Protein AF-A0A4S8KSQ9-F1 (afdb_monomer)

Foldseek 3Di:
DDDDFQQCPDDVVNVCQQQVDDVPADHPCCVVDPDDGDGPDPVPDHDTPPVVPPDPPDDDPPPDPPPCPDDDDD

Secondary structure (DSSP, 8-state):
-----TT---HHHHHHHHTTBSTTSB-GGGGGTT--PPPSS-SS-----TT-SSBTTB-TT---------S---

Sequence (74 aa):
KVFINSYDLEKMQNLKLFFNIGEGGYFIYTLFIPFRILPYTDGRSWVRREGFEGHRGVRRGEELTDDEIDKNDL

Mean predicted aligned error: 11.85 Å

pLDDT: mean 75.76, std 17.64, range [43.34, 93.75]

Organism: Dendrothele bispora (strain CBS 962.96) (NCBI:txid1314807)

Structure (mmCIF, N/CA/C/O backbone):
data_AF-A0A4S8KSQ9-F1
#
_entry.id   AF-A0A4S8KSQ9-F1
#
loop_
_atom_site.group_PDB
_atom_site.id
_atom_site.type_symbol
_atom_site.label_atom_id
_atom_site.label_alt_id
_atom_site.label_comp_id
_atom_site.label_asym_id
_atom_site.label_entity_id
_atom_site.label_seq_id
_atom_site.pdbx_PDB_ins_code
_atom_site.Cartn_x
_atom_site.Cartn_y
_atom_site.Cartn_z
_atom_site.occupancy
_atom_site.B_iso_or_equiv
_atom_site.auth_seq_id
_atom_site.auth_comp_id
_atom_site.auth_asym_id
_atom_site.auth_atom_id
_atom_site.pdbx_PDB_model_num
ATOM 1 N N . LYS A 1 1 ? 8.726 -18.576 -24.547 1.00 55.94 1 LYS A N 1
ATOM 2 C CA . LYS A 1 1 ? 8.948 -17.327 -23.771 1.00 55.94 1 LYS A CA 1
ATOM 3 C C . LYS A 1 1 ? 7.992 -17.378 -22.583 1.00 55.94 1 LYS A C 1
ATOM 5 O O . LYS A 1 1 ? 6.828 -17.664 -22.822 1.00 55.94 1 LYS A O 1
ATOM 10 N N . VAL A 1 2 ? 8.464 -17.230 -21.343 1.00 79.44 2 VAL A N 1
ATOM 11 C CA . VAL A 1 2 ? 7.602 -17.302 -20.145 1.00 79.44 2 VAL A CA 1
ATOM 12 C C . VAL A 1 2 ? 7.087 -15.898 -19.837 1.00 79.44 2 VAL A C 1
ATOM 14 O O . VAL A 1 2 ? 7.862 -14.943 -19.886 1.00 79.44 2 VAL A O 1
ATOM 17 N N . PHE A 1 3 ? 5.787 -15.765 -19.586 1.00 79.56 3 PHE A N 1
ATOM 18 C CA . PHE A 1 3 ? 5.193 -14.507 -19.143 1.00 79.56 3 PHE A CA 1
ATOM 19 C C . PHE A 1 3 ? 5.648 -14.195 -17.713 1.00 79.56 3 PHE A C 1
ATOM 21 O O . PHE A 1 3 ? 5.621 -15.071 -16.850 1.00 79.56 3 PHE A O 1
ATOM 28 N N . ILE A 1 4 ? 6.066 -12.954 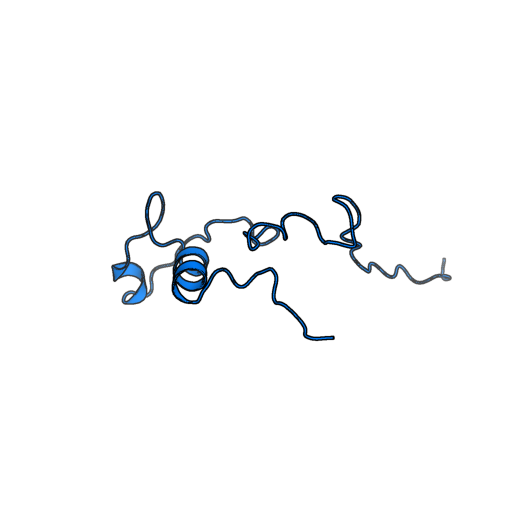-17.467 1.00 81.12 4 ILE A N 1
ATOM 29 C CA . ILE A 1 4 ? 6.439 -12.463 -16.138 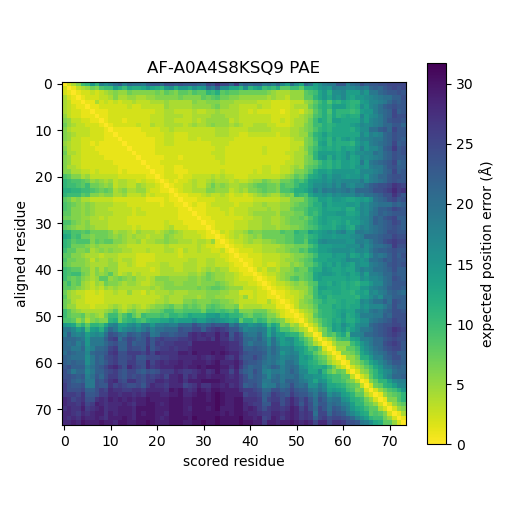1.00 81.12 4 ILE A CA 1
ATOM 30 C C . ILE A 1 4 ? 5.453 -11.357 -15.780 1.00 81.12 4 ILE A C 1
ATOM 32 O O . ILE A 1 4 ? 5.308 -10.397 -16.533 1.00 81.12 4 ILE A O 1
ATOM 36 N N . ASN A 1 5 ? 4.781 -11.497 -14.638 1.00 84.56 5 ASN A N 1
ATOM 37 C CA . ASN A 1 5 ? 3.839 -10.499 -14.153 1.00 84.56 5 ASN A CA 1
ATOM 38 C C . ASN A 1 5 ? 4.588 -9.314 -13.520 1.00 84.56 5 ASN A C 1
ATOM 40 O O . ASN A 1 5 ? 5.105 -9.427 -12.409 1.00 84.56 5 ASN A O 1
ATOM 44 N N . SER A 1 6 ? 4.606 -8.172 -14.208 1.00 84.00 6 SER A N 1
ATOM 45 C CA . SER A 1 6 ? 5.231 -6.928 -13.734 1.00 84.00 6 SER A CA 1
ATOM 46 C C . SER A 1 6 ? 4.589 -6.353 -12.463 1.00 84.00 6 SER A C 1
ATOM 48 O O . SER A 1 6 ? 5.224 -5.561 -11.773 1.00 84.00 6 SER A O 1
ATOM 50 N N . TYR A 1 7 ? 3.351 -6.738 -12.145 1.00 87.06 7 TYR A N 1
ATOM 51 C CA . TYR A 1 7 ? 2.610 -6.274 -10.968 1.00 87.06 7 TYR A CA 1
ATOM 52 C C . TYR A 1 7 ? 2.714 -7.228 -9.774 1.00 87.06 7 TYR A C 1
ATOM 54 O O . TYR A 1 7 ? 2.148 -6.953 -8.721 1.00 87.06 7 TYR A O 1
ATOM 62 N N . ASP A 1 8 ? 3.416 -8.357 -9.915 1.00 89.88 8 ASP A N 1
ATOM 63 C CA . ASP A 1 8 ? 3.618 -9.277 -8.801 1.00 89.88 8 ASP A CA 1
ATOM 64 C C . ASP A 1 8 ? 4.820 -8.854 -7.943 1.00 89.88 8 ASP A C 1
ATOM 66 O O . ASP A 1 8 ? 5.980 -9.162 -8.250 1.00 89.88 8 ASP A O 1
ATOM 70 N N . LEU A 1 9 ? 4.526 -8.160 -6.842 1.00 88.25 9 LEU A N 1
ATOM 71 C CA . LEU A 1 9 ? 5.495 -7.706 -5.840 1.00 88.25 9 LEU A CA 1
ATOM 72 C C . LEU A 1 9 ? 5.717 -8.712 -4.707 1.00 88.25 9 LEU A C 1
ATOM 74 O O . LEU A 1 9 ? 6.339 -8.349 -3.715 1.00 88.25 9 LEU A O 1
ATOM 78 N N . GLU A 1 10 ? 5.235 -9.951 -4.873 1.00 90.06 10 GLU A N 1
ATOM 79 C CA . GLU A 1 10 ? 5.050 -10.990 -3.852 1.00 90.06 10 GLU A CA 1
ATOM 80 C C . GLU A 1 10 ? 3.700 -10.898 -3.122 1.00 90.06 10 GLU A C 1
ATOM 82 O O . GLU A 1 10 ? 3.078 -9.843 -2.977 1.00 90.06 10 GLU A O 1
ATOM 87 N N . LYS A 1 11 ? 3.226 -12.056 -2.640 1.00 91.12 11 LYS A N 1
ATOM 88 C CA . LYS A 1 11 ? 1.872 -12.223 -2.086 1.00 91.12 11 LYS A CA 1
ATOM 89 C C . LYS A 1 11 ? 1.552 -11.233 -0.963 1.00 91.12 11 LYS A C 1
ATOM 91 O O . LYS A 1 11 ? 0.446 -10.700 -0.924 1.00 91.12 11 LYS A O 1
ATOM 96 N N . MET A 1 12 ? 2.497 -10.999 -0.051 1.00 91.38 12 MET A N 1
ATOM 97 C CA . MET A 1 12 ? 2.269 -10.145 1.119 1.00 91.38 12 MET A CA 1
ATOM 98 C C . MET A 1 12 ? 2.261 -8.659 0.761 1.00 91.38 12 MET A C 1
ATOM 100 O O . MET A 1 12 ? 1.453 -7.907 1.296 1.00 91.38 12 MET A O 1
ATOM 104 N N . GLN A 1 13 ? 3.119 -8.237 -0.160 1.00 90.88 13 GLN A N 1
ATOM 105 C CA . GLN A 1 13 ? 3.219 -6.864 -0.637 1.00 90.88 13 GLN A CA 1
ATOM 106 C C . GLN A 1 13 ? 1.978 -6.504 -1.451 1.00 90.88 13 GLN A C 1
ATOM 108 O O . GLN A 1 13 ? 1.377 -5.462 -1.203 1.00 90.88 13 GLN A O 1
ATOM 113 N N . ASN A 1 14 ? 1.528 -7.400 -2.335 1.00 92.25 14 ASN A N 1
ATOM 114 C CA . ASN A 1 14 ? 0.288 -7.208 -3.086 1.00 92.25 14 ASN A CA 1
ATOM 115 C C . ASN A 1 14 ? -0.915 -7.061 -2.142 1.00 92.25 14 ASN A C 1
ATOM 117 O O . ASN A 1 14 ? -1.739 -6.172 -2.337 1.00 92.25 14 ASN A O 1
ATOM 121 N N . LEU A 1 15 ? -0.995 -7.884 -1.087 1.00 92.38 15 LEU A N 1
ATOM 122 C CA . LEU A 1 15 ? -2.068 -7.800 -0.092 1.00 92.38 15 LEU A CA 1
ATOM 123 C C . LEU A 1 15 ? -2.028 -6.474 0.678 1.00 92.38 15 LEU A C 1
ATOM 125 O O . LEU A 1 15 ? -3.057 -5.818 0.838 1.00 92.38 15 LEU A O 1
ATOM 129 N N . LYS A 1 16 ? -0.835 -6.070 1.129 1.00 92.12 16 LYS A N 1
ATOM 130 C CA . LYS A 1 16 ? -0.631 -4.794 1.821 1.00 92.12 16 LYS A CA 1
ATOM 131 C C . LYS A 1 16 ? -1.030 -3.616 0.944 1.00 92.12 16 LYS A C 1
ATOM 133 O O . LYS A 1 16 ? -1.763 -2.761 1.412 1.00 92.12 16 LYS A O 1
ATOM 138 N N . LEU A 1 17 ? -0.614 -3.588 -0.319 1.00 91.75 17 LEU A N 1
ATOM 139 C CA . LEU A 1 17 ? -0.976 -2.512 -1.239 1.00 91.75 17 LEU A CA 1
ATOM 140 C C . LEU A 1 17 ? -2.477 -2.498 -1.522 1.00 91.75 17 LEU A C 1
ATOM 142 O O . LEU A 1 17 ? -3.106 -1.453 -1.403 1.00 91.75 17 LEU A O 1
ATOM 146 N N . PHE A 1 18 ? -3.075 -3.651 -1.827 1.00 90.25 18 PHE A N 1
ATOM 147 C CA . PHE A 1 18 ? -4.498 -3.735 -2.157 1.00 90.25 18 PHE A CA 1
ATOM 148 C C . PHE A 1 18 ? -5.393 -3.187 -1.038 1.00 90.25 18 PHE A C 1
ATOM 150 O O . PHE A 1 18 ? -6.307 -2.409 -1.301 1.00 90.25 18 PHE A O 1
ATOM 157 N N . PHE A 1 19 ? -5.096 -3.544 0.213 1.00 92.44 19 PHE A N 1
ATOM 158 C CA 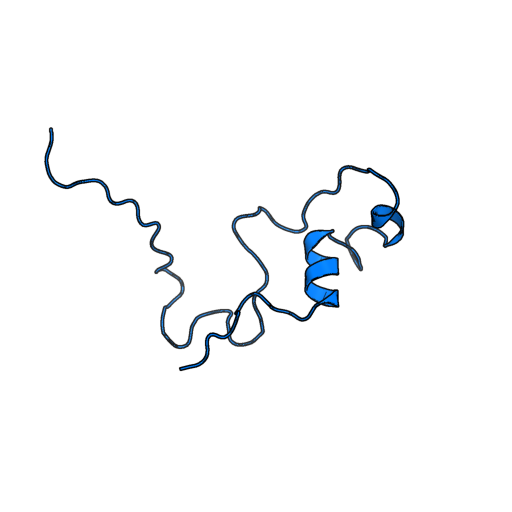. PHE A 1 19 ? -5.832 -3.060 1.383 1.00 92.44 19 PHE A CA 1
ATOM 159 C C . PHE A 1 19 ? -5.228 -1.804 2.018 1.00 92.44 19 PHE A C 1
ATOM 161 O O . PHE A 1 19 ? -5.691 -1.377 3.073 1.00 92.44 19 PHE A O 1
ATOM 168 N N . ASN A 1 20 ? -4.202 -1.216 1.398 1.00 93.75 20 ASN A N 1
ATOM 169 C CA . ASN A 1 20 ? -3.487 -0.056 1.916 1.00 93.75 20 ASN A CA 1
ATOM 170 C C . ASN A 1 20 ? -3.049 -0.243 3.390 1.00 93.75 20 ASN A C 1
ATOM 172 O O . ASN A 1 20 ? -3.296 0.612 4.231 1.00 93.75 20 ASN A O 1
ATOM 176 N N . ILE A 1 21 ? -2.463 -1.398 3.728 1.00 93.44 21 ILE A N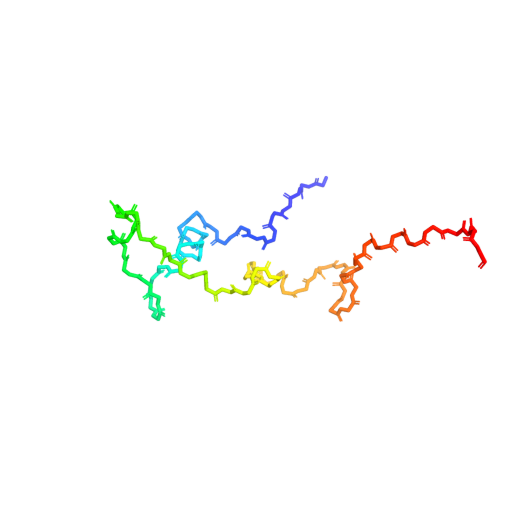 1
ATOM 177 C CA . ILE A 1 21 ? -2.052 -1.781 5.089 1.00 93.44 21 ILE A CA 1
ATOM 178 C C . ILE A 1 21 ? -0.556 -1.550 5.290 1.00 93.44 21 ILE A C 1
ATOM 180 O O . ILE A 1 21 ? 0.264 -2.067 4.528 1.00 93.44 21 ILE A O 1
ATOM 184 N N . GLY A 1 22 ? -0.189 -0.887 6.388 1.00 89.00 22 GLY A N 1
ATOM 185 C CA . GLY A 1 22 ? 1.205 -0.674 6.775 1.00 89.00 22 GLY A CA 1
ATOM 186 C C . GLY A 1 22 ? 1.490 0.757 7.211 1.00 89.00 22 GLY A C 1
ATOM 187 O O . GLY A 1 22 ? 0.600 1.477 7.657 1.00 89.00 22 GLY A O 1
ATOM 188 N N . GLU A 1 23 ? 2.756 1.155 7.110 1.00 86.38 23 GLU A N 1
ATOM 189 C CA . GLU A 1 23 ? 3.195 2.507 7.451 1.00 86.38 23 GLU A CA 1
ATOM 190 C C . GLU A 1 23 ? 2.520 3.539 6.534 1.00 86.38 23 GLU A C 1
ATOM 192 O O . GLU A 1 23 ? 2.561 3.414 5.313 1.00 86.38 23 GLU A O 1
ATOM 197 N N . GLY A 1 24 ? 1.848 4.529 7.129 1.00 85.94 24 GLY A N 1
ATOM 198 C CA . GLY A 1 24 ? 1.084 5.545 6.393 1.00 85.94 24 GLY A CA 1
ATOM 199 C C . GLY A 1 24 ? -0.296 5.098 5.887 1.00 85.94 24 GLY A C 1
ATOM 200 O O . GLY A 1 24 ? -1.010 5.916 5.311 1.00 85.94 24 GLY A O 1
ATOM 201 N N . GLY A 1 25 ? -0.687 3.841 6.123 1.00 90.81 25 GLY A N 1
ATOM 202 C CA . GLY A 1 25 ? -1.983 3.284 5.736 1.00 90.81 25 GLY A CA 1
ATOM 203 C C . GLY A 1 25 ? -2.820 2.815 6.930 1.00 90.81 25 GLY A C 1
ATOM 204 O O . GLY A 1 25 ? -2.770 3.361 8.032 1.00 90.81 25 GLY A O 1
ATOM 205 N N . TYR A 1 26 ? -3.615 1.778 6.699 1.00 93.25 26 TYR A N 1
ATOM 206 C CA . TYR A 1 26 ? -4.497 1.157 7.674 1.00 93.25 26 TYR A CA 1
ATOM 207 C C . TYR A 1 26 ? -3.790 0.049 8.463 1.00 93.25 26 TYR A C 1
ATOM 209 O O . TYR A 1 26 ? -2.818 -0.570 8.027 1.00 93.25 26 TYR A O 1
ATOM 217 N N . PHE A 1 27 ? -4.312 -0.245 9.650 1.00 93.12 27 PHE A N 1
ATOM 218 C CA . PHE A 1 27 ? -3.835 -1.363 10.458 1.00 93.12 27 PHE A CA 1
ATOM 219 C C . PHE A 1 27 ? -4.379 -2.701 9.953 1.00 93.12 27 PHE A C 1
ATOM 221 O O . PHE A 1 27 ? -5.476 -2.773 9.404 1.00 93.12 27 PHE A O 1
ATOM 228 N N . ILE A 1 28 ? -3.665 -3.793 10.232 1.00 91.69 28 ILE A N 1
ATOM 229 C CA . ILE A 1 28 ? -4.034 -5.134 9.750 1.00 91.69 28 ILE A CA 1
ATOM 230 C C . ILE A 1 28 ? -5.394 -5.636 10.259 1.00 91.69 28 ILE A C 1
ATOM 232 O O . ILE A 1 28 ? -6.038 -6.445 9.595 1.00 91.69 28 ILE A O 1
ATOM 236 N N . TYR A 1 29 ? -5.875 -5.125 11.399 1.00 91.12 29 TYR A N 1
ATOM 237 C CA . TYR A 1 29 ? -7.193 -5.490 11.925 1.00 91.12 29 TYR A CA 1
ATOM 238 C C . TYR A 1 29 ? -8.348 -5.036 11.017 1.00 91.12 29 TYR A C 1
ATOM 240 O O . TYR A 1 29 ? -9.450 -5.570 11.121 1.00 91.12 29 TYR A O 1
ATOM 248 N N . THR A 1 30 ? -8.106 -4.086 10.106 1.00 92.19 30 THR A N 1
ATOM 249 C CA . THR A 1 30 ? -9.110 -3.616 9.140 1.00 92.19 30 THR A CA 1
ATOM 250 C C . THR A 1 30 ? -9.517 -4.687 8.125 1.00 92.19 30 THR A C 1
ATOM 252 O O . THR A 1 30 ? -10.580 -4.567 7.533 1.00 92.19 30 THR A O 1
ATOM 255 N N . LEU A 1 31 ? -8.756 -5.781 7.991 1.00 90.94 31 LEU A N 1
ATOM 256 C CA . LEU A 1 31 ? -9.149 -6.943 7.182 1.00 90.94 31 LEU A CA 1
ATOM 257 C C . LEU A 1 31 ? -10.311 -7.745 7.780 1.00 90.94 31 LEU A C 1
ATOM 259 O O . LEU A 1 31 ? -10.986 -8.476 7.061 1.00 90.94 31 LEU A O 1
ATOM 263 N N . PHE A 1 32 ? -10.529 -7.646 9.092 1.00 93.50 32 PHE A N 1
ATOM 264 C CA . PHE A 1 32 ? -11.519 -8.456 9.808 1.00 93.50 32 PHE A CA 1
ATOM 265 C C . PHE A 1 32 ? -12.823 -7.701 10.081 1.00 93.50 32 PHE A C 1
ATOM 267 O O . PHE A 1 32 ? -13.758 -8.269 10.640 1.00 93.50 32 PHE A O 1
ATOM 274 N N . ILE A 1 33 ? -12.890 -6.424 9.699 1.00 90.62 33 ILE A N 1
ATOM 275 C CA . ILE A 1 33 ? -14.036 -5.549 9.932 1.00 90.62 33 ILE A CA 1
ATOM 276 C C . ILE A 1 33 ? -14.439 -4.945 8.585 1.00 90.62 33 ILE A C 1
ATOM 278 O O . ILE A 1 33 ? -13.560 -4.496 7.853 1.00 90.62 33 ILE A O 1
ATOM 282 N N . PRO A 1 34 ? -15.735 -4.896 8.228 1.00 88.56 34 PRO A N 1
ATOM 283 C CA . PRO A 1 34 ? -16.185 -4.397 6.930 1.00 88.56 34 PRO A CA 1
ATOM 284 C C . PRO A 1 34 ? -16.145 -2.860 6.860 1.00 88.56 34 PRO A C 1
ATOM 286 O O . PRO A 1 34 ? -17.165 -2.198 6.668 1.00 88.56 34 PRO A O 1
ATOM 289 N N . PHE A 1 35 ? -14.965 -2.271 7.037 1.00 86.19 35 PHE A N 1
ATOM 290 C CA . PHE A 1 35 ? -14.747 -0.844 6.854 1.00 86.19 35 PHE A CA 1
ATOM 291 C C . PHE A 1 35 ? -14.441 -0.523 5.395 1.00 86.19 35 PHE A C 1
ATOM 293 O O . PHE A 1 35 ? -13.749 -1.262 4.696 1.00 86.19 35 PHE A O 1
ATOM 300 N N . ARG A 1 36 ? -14.933 0.630 4.934 1.00 87.69 36 ARG A N 1
ATOM 301 C CA . ARG A 1 36 ? -14.529 1.179 3.642 1.00 87.69 36 ARG A CA 1
ATOM 302 C C . ARG A 1 36 ? -13.111 1.738 3.768 1.00 87.69 36 ARG A C 1
ATOM 304 O O . ARG A 1 36 ? -12.899 2.751 4.428 1.00 87.69 36 ARG A O 1
ATOM 311 N N . ILE A 1 37 ? -12.169 1.075 3.114 1.00 88.50 37 ILE A N 1
ATOM 312 C CA . ILE A 1 37 ? -10.752 1.439 3.059 1.00 88.50 37 ILE A CA 1
ATOM 313 C C . ILE A 1 37 ? -10.506 2.209 1.760 1.00 88.50 37 ILE A C 1
ATOM 315 O O . ILE A 1 37 ? -10.958 1.785 0.694 1.00 88.50 37 ILE A O 1
ATOM 319 N N . LEU A 1 38 ? -9.813 3.346 1.838 1.00 90.50 38 LEU A N 1
ATOM 320 C CA . LEU A 1 38 ? -9.375 4.056 0.640 1.00 90.50 38 LEU A CA 1
ATOM 321 C C . LEU A 1 38 ? -8.144 3.359 0.045 1.00 90.50 38 LEU A C 1
ATOM 323 O O . LEU A 1 38 ? -7.206 3.050 0.791 1.00 90.50 38 LEU A O 1
ATOM 327 N N . PRO A 1 39 ? -8.126 3.117 -1.277 1.00 88.69 39 PRO A N 1
ATOM 328 C CA . PRO A 1 39 ? -6.961 2.540 -1.930 1.00 88.69 39 PRO A CA 1
ATOM 329 C C . PRO A 1 39 ? -5.755 3.469 -1.767 1.00 88.69 39 PRO A C 1
ATOM 331 O O . PRO A 1 39 ? -5.902 4.685 -1.652 1.00 88.69 39 PRO A O 1
ATOM 334 N N . TYR A 1 40 ? -4.552 2.898 -1.790 1.00 86.19 40 TYR A N 1
ATOM 335 C CA . TYR A 1 40 ? -3.310 3.674 -1.680 1.00 86.19 40 TYR A CA 1
ATOM 336 C C . TYR A 1 40 ? -3.019 4.541 -2.923 1.00 86.19 40 TYR A C 1
ATOM 338 O O . TYR A 1 40 ? -2.113 5.368 -2.903 1.00 86.19 40 TYR A O 1
ATOM 346 N N . THR A 1 41 ? -3.759 4.324 -4.014 1.00 87.38 41 THR A N 1
ATOM 347 C CA . THR A 1 41 ? -3.552 4.937 -5.329 1.00 87.38 41 THR A CA 1
ATOM 348 C C . THR A 1 41 ? -4.890 5.269 -6.002 1.00 87.38 41 THR A C 1
ATOM 350 O O . THR A 1 41 ? -5.954 4.847 -5.551 1.00 87.38 41 THR A O 1
ATOM 353 N N . ASP A 1 42 ? -4.836 6.011 -7.106 1.00 85.44 42 ASP A N 1
ATOM 354 C CA . ASP A 1 42 ? -5.967 6.512 -7.897 1.00 85.44 42 ASP A CA 1
ATOM 355 C C . ASP A 1 42 ? -6.645 5.455 -8.792 1.00 85.44 42 ASP A C 1
ATOM 357 O O . ASP A 1 42 ? -7.614 5.745 -9.494 1.00 85.44 42 ASP A O 1
ATOM 361 N N . GLY A 1 43 ? -6.126 4.225 -8.786 1.00 82.38 43 GLY A N 1
ATOM 362 C CA . GLY A 1 43 ? -6.600 3.109 -9.602 1.00 82.38 43 GLY A CA 1
ATOM 363 C C . GLY A 1 43 ? -6.086 3.119 -11.044 1.00 82.38 43 GLY A C 1
ATOM 364 O O . GLY A 1 43 ? -6.248 2.115 -11.734 1.00 82.38 43 GLY A O 1
ATOM 365 N N . ARG A 1 44 ? -5.422 4.195 -11.485 1.00 79.75 44 ARG A N 1
ATOM 366 C CA . ARG A 1 44 ? -4.779 4.299 -12.807 1.00 79.75 44 ARG A CA 1
ATOM 367 C C . ARG A 1 44 ? -3.315 3.894 -12.753 1.00 79.75 44 ARG A C 1
ATOM 369 O O . ARG A 1 44 ? -2.797 3.318 -13.702 1.00 79.75 44 ARG A O 1
ATOM 376 N N . SER A 1 45 ? -2.661 4.162 -11.629 1.00 81.38 45 SER A N 1
ATOM 377 C CA . SER A 1 45 ? -1.257 3.839 -11.405 1.00 81.38 45 SER A CA 1
ATOM 378 C C . SER A 1 45 ? -1.099 2.808 -10.290 1.00 81.38 45 SER A C 1
ATOM 380 O O . SER A 1 45 ? -1.760 2.884 -9.259 1.00 81.38 45 SER A O 1
ATOM 382 N N . TRP A 1 46 ? -0.226 1.824 -10.497 1.00 82.12 46 TRP A N 1
ATOM 383 C CA . TRP A 1 46 ? 0.064 0.776 -9.518 1.00 82.12 46 TRP A CA 1
ATOM 384 C C . TRP A 1 46 ? 1.566 0.547 -9.441 1.00 82.12 46 TRP A C 1
ATOM 386 O O . TRP A 1 46 ? 2.263 0.654 -10.453 1.00 82.12 46 TRP A O 1
ATOM 396 N N . VAL A 1 47 ? 2.056 0.202 -8.250 1.00 85.12 47 VAL A N 1
ATOM 397 C CA . VAL A 1 47 ? 3.464 -0.160 -8.059 1.00 85.12 47 VAL A CA 1
ATOM 398 C C . VAL A 1 47 ? 3.781 -1.395 -8.904 1.00 85.12 47 VAL A C 1
ATOM 400 O O . VAL A 1 47 ? 3.035 -2.375 -8.914 1.00 85.12 47 VAL A O 1
ATOM 403 N N . ARG A 1 48 ? 4.897 -1.332 -9.628 1.00 84.50 48 ARG A N 1
ATOM 404 C CA . ARG A 1 48 ? 5.430 -2.427 -10.442 1.00 84.50 48 ARG A CA 1
ATOM 405 C C . ARG A 1 48 ? 6.719 -2.933 -9.812 1.00 84.50 48 ARG A C 1
ATOM 407 O O . ARG A 1 48 ? 7.389 -2.200 -9.087 1.00 84.50 48 ARG A O 1
ATOM 414 N N . ARG A 1 49 ? 7.060 -4.194 -10.076 1.00 82.38 49 ARG A N 1
ATOM 415 C CA . ARG A 1 49 ? 8.313 -4.800 -9.614 1.00 82.38 49 ARG A CA 1
ATOM 416 C C . ARG A 1 49 ? 9.505 -3.969 -10.096 1.00 82.38 49 ARG A C 1
ATOM 418 O O . ARG A 1 49 ? 9.491 -3.451 -11.211 1.00 82.38 49 ARG A O 1
ATOM 425 N N . GLU A 1 50 ? 10.540 -3.861 -9.267 1.00 73.88 50 GLU A N 1
ATOM 426 C CA . GLU A 1 50 ? 11.767 -3.144 -9.619 1.00 73.88 50 GLU A CA 1
ATOM 427 C C . GLU A 1 50 ? 12.336 -3.659 -10.956 1.00 73.88 50 GLU A C 1
ATOM 429 O O . GLU A 1 50 ? 12.334 -4.862 -11.234 1.00 73.88 50 GLU A O 1
ATOM 434 N N . GLY A 1 51 ? 12.753 -2.739 -11.829 1.00 70.00 51 GLY A N 1
ATOM 435 C CA . GLY A 1 51 ? 13.165 -3.059 -13.202 1.00 70.00 51 GLY A CA 1
ATOM 436 C C . GLY A 1 51 ? 12.016 -3.211 -14.210 1.00 70.00 51 GLY A C 1
ATOM 437 O O . GLY A 1 51 ? 12.286 -3.441 -15.388 1.00 70.00 51 GLY A O 1
ATOM 438 N N . PHE A 1 52 ? 10.760 -3.039 -13.774 1.00 63.56 52 PHE A N 1
ATOM 439 C CA . PHE A 1 52 ? 9.559 -2.966 -14.619 1.00 63.56 52 PHE A CA 1
ATOM 440 C C . PHE A 1 52 ? 8.869 -1.585 -14.573 1.00 63.56 52 PHE A C 1
ATOM 442 O O . PHE A 1 52 ? 7.759 -1.432 -15.087 1.00 63.56 52 PHE A O 1
ATOM 449 N N . GLU A 1 53 ? 9.526 -0.562 -14.005 1.00 55.22 53 GLU A N 1
ATOM 450 C CA . GLU A 1 53 ? 9.085 0.851 -14.061 1.00 55.22 53 GLU A CA 1
ATOM 451 C C . GLU A 1 53 ? 8.990 1.384 -15.503 1.00 55.22 53 GLU A C 1
ATOM 453 O O . GLU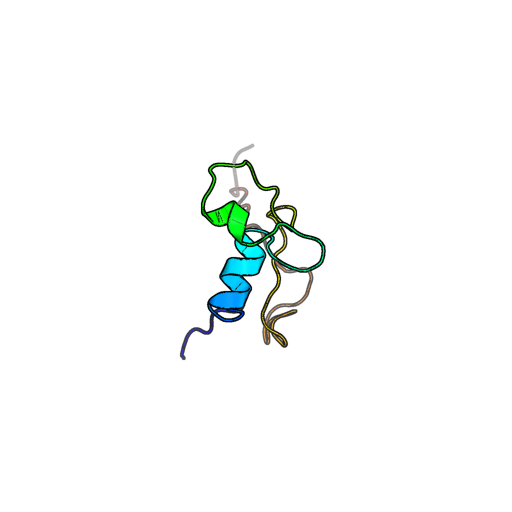 A 1 53 ? 8.241 2.311 -15.803 1.00 55.22 53 GLU A O 1
ATOM 458 N N . GLY A 1 54 ? 9.706 0.730 -16.415 1.00 54.59 54 GLY A N 1
ATOM 459 C CA . GLY A 1 54 ? 9.464 0.711 -17.849 1.00 54.59 54 GLY A CA 1
ATOM 460 C C . GLY A 1 54 ? 9.755 -0.696 -18.367 1.00 54.59 54 GLY A C 1
ATOM 461 O O . GLY A 1 54 ? 10.519 -1.447 -17.759 1.00 54.59 54 GLY A O 1
ATOM 462 N N . HIS A 1 55 ? 9.147 -1.095 -19.480 1.00 45.66 55 HIS A N 1
ATOM 463 C CA . HIS A 1 55 ? 9.445 -2.402 -20.064 1.00 45.66 55 HIS A CA 1
ATOM 464 C C . HIS A 1 55 ? 10.840 -2.401 -20.717 1.00 45.66 55 HIS A C 1
ATOM 466 O O . HIS A 1 55 ? 11.254 -1.410 -21.317 1.00 45.66 55 HIS A O 1
ATOM 472 N N . ARG A 1 56 ? 11.499 -3.571 -20.773 1.00 45.81 56 ARG A N 1
ATOM 473 C CA . ARG A 1 56 ? 12.531 -3.933 -21.781 1.00 45.81 56 ARG A CA 1
ATOM 474 C C . ARG A 1 56 ? 11.974 -3.921 -23.233 1.00 45.81 56 ARG A C 1
ATOM 476 O O . ARG A 1 56 ? 12.359 -4.753 -24.050 1.00 45.81 56 ARG A O 1
ATOM 483 N N . GLY A 1 57 ? 11.034 -3.029 -23.555 1.00 47.53 57 GLY A N 1
ATOM 484 C CA . GLY A 1 57 ? 10.379 -2.981 -24.861 1.00 47.53 57 GLY A CA 1
ATOM 485 C C . GLY A 1 57 ? 9.399 -1.837 -25.131 1.00 47.53 57 GLY A C 1
ATOM 486 O O . GLY A 1 57 ? 9.040 -1.695 -26.288 1.00 47.53 57 GLY A O 1
ATOM 487 N N . VAL A 1 58 ? 8.977 -1.023 -24.155 1.00 48.38 58 VAL A N 1
ATOM 488 C CA . VAL A 1 58 ? 8.035 0.096 -24.397 1.00 48.38 58 VAL A CA 1
ATOM 489 C C . VAL A 1 58 ? 8.328 1.229 -23.405 1.00 48.38 58 VAL A C 1
ATOM 491 O O . VAL A 1 58 ? 8.489 0.972 -22.206 1.00 48.38 58 VAL A O 1
ATOM 494 N N . ARG A 1 59 ? 8.478 2.464 -23.912 1.00 49.97 59 ARG A N 1
ATOM 495 C CA . ARG A 1 59 ? 8.884 3.665 -23.150 1.00 49.97 59 ARG A CA 1
ATOM 496 C C . ARG A 1 59 ? 7.681 4.388 -22.524 1.00 49.97 59 ARG A C 1
ATOM 498 O O . ARG A 1 59 ? 6.547 4.261 -22.970 1.00 49.97 59 ARG A O 1
ATOM 505 N N . ARG A 1 60 ? 7.965 5.198 -21.496 1.00 44.97 60 ARG A N 1
ATOM 506 C CA . ARG A 1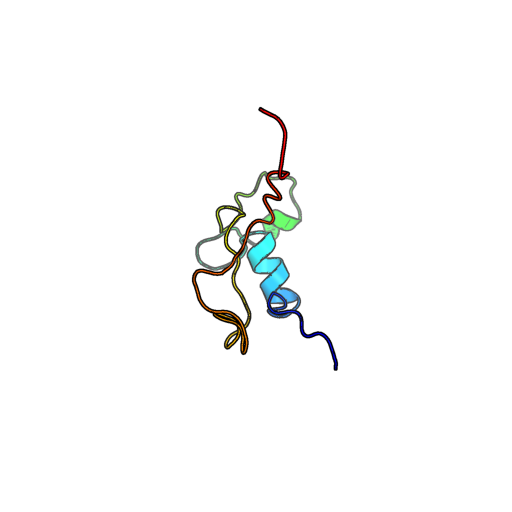 60 ? 7.019 6.097 -20.809 1.00 44.97 60 ARG A CA 1
ATOM 507 C C . ARG A 1 60 ? 6.431 7.097 -21.820 1.00 44.97 60 ARG A C 1
ATOM 509 O O . ARG A 1 60 ? 7.107 8.056 -22.181 1.00 44.97 60 ARG A O 1
ATOM 516 N N . GLY A 1 61 ? 5.217 6.815 -22.298 1.00 52.41 61 GLY A N 1
ATOM 517 C CA . GLY A 1 61 ? 4.523 7.552 -23.366 1.00 52.41 61 GLY A CA 1
ATOM 518 C C . GLY A 1 61 ? 3.707 6.672 -24.329 1.00 52.41 61 GLY A C 1
ATOM 519 O O . GLY A 1 61 ? 2.891 7.205 -25.066 1.00 52.41 61 GLY A O 1
ATOM 520 N N . GLU A 1 62 ? 3.889 5.347 -24.298 1.00 50.25 62 GLU A N 1
ATOM 521 C CA . GLU A 1 62 ? 3.213 4.377 -25.185 1.00 50.25 62 GLU A CA 1
ATOM 522 C C . GLU A 1 62 ? 2.240 3.437 -24.439 1.00 50.25 62 GLU A C 1
ATOM 524 O O . GLU A 1 62 ? 2.000 2.311 -24.869 1.00 50.25 62 GLU A O 1
ATOM 529 N N . GLU A 1 63 ? 1.640 3.870 -23.323 1.00 48.22 63 GLU A N 1
ATOM 530 C CA . GLU A 1 63 ? 0.387 3.245 -22.864 1.00 48.22 63 GLU A CA 1
ATOM 531 C C . GLU A 1 63 ? -0.730 3.733 -23.797 1.00 48.22 63 GLU A C 1
ATOM 533 O O . GLU A 1 63 ? -1.513 4.617 -23.457 1.00 48.22 63 GLU A O 1
ATOM 538 N N . LEU A 1 64 ? -0.719 3.208 -25.028 1.00 50.00 64 LEU A N 1
ATOM 539 C CA . LEU A 1 64 ? -1.813 3.323 -25.978 1.00 50.00 64 LEU A CA 1
ATOM 540 C C . LEU A 1 64 ? -3.036 2.704 -25.303 1.00 50.00 64 LEU A C 1
ATOM 542 O O . LEU A 1 64 ? -3.148 1.491 -25.137 1.00 50.00 64 LEU A O 1
ATOM 546 N N . THR A 1 65 ? -3.930 3.575 -24.858 1.00 53.72 65 THR A N 1
ATOM 547 C CA . THR A 1 65 ? -5.351 3.269 -24.869 1.00 53.72 65 THR A CA 1
ATOM 548 C C . THR A 1 65 ? -5.653 2.898 -26.318 1.00 53.72 65 THR A C 1
ATOM 550 O O . THR A 1 65 ? -5.462 3.727 -27.207 1.00 53.72 65 THR A O 1
ATOM 553 N N . ASP A 1 66 ? -6.016 1.640 -26.578 1.00 51.88 66 ASP A N 1
ATOM 554 C CA . ASP A 1 66 ? -6.708 1.278 -27.818 1.00 51.88 66 ASP A CA 1
ATOM 555 C C . ASP A 1 66 ? -8.076 1.972 -27.774 1.00 51.88 66 ASP A C 1
ATOM 557 O O . ASP A 1 66 ? -9.104 1.367 -27.483 1.00 51.88 66 ASP A O 1
ATOM 561 N N . ASP A 1 67 ? -8.080 3.276 -28.027 1.00 53.22 67 ASP A N 1
ATOM 562 C CA . ASP A 1 67 ? -9.232 3.930 -28.609 1.00 53.22 67 ASP A CA 1
ATOM 563 C C . ASP A 1 67 ? -9.075 3.698 -30.115 1.00 53.22 67 ASP A C 1
ATOM 565 O O . ASP A 1 67 ? -8.562 4.547 -30.850 1.00 53.22 67 ASP A O 1
ATOM 569 N N . GLU A 1 68 ? -9.464 2.5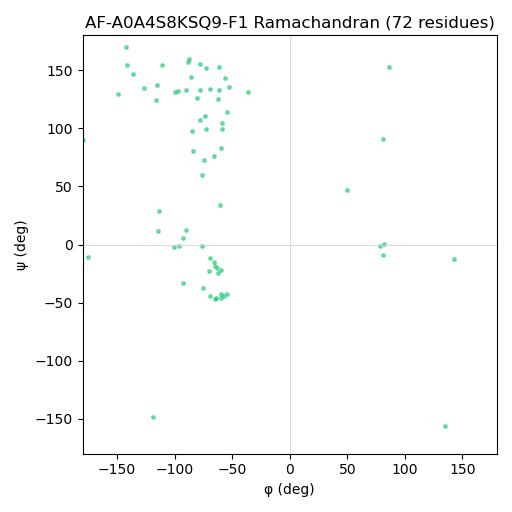09 -30.588 1.00 52.53 68 GLU A N 1
ATOM 570 C CA . GLU A 1 68 ? -9.854 2.348 -31.987 1.00 52.53 68 GLU A CA 1
ATOM 571 C C . GLU A 1 68 ? -11.044 3.289 -32.233 1.00 52.53 68 GLU A C 1
ATOM 573 O O . GLU A 1 68 ? -12.208 2.905 -32.141 1.00 52.53 68 GLU A O 1
ATOM 578 N N . ILE A 1 69 ? -10.764 4.565 -32.508 1.00 54.16 69 ILE A N 1
ATOM 579 C CA . ILE A 1 69 ? -11.710 5.422 -33.208 1.00 54.16 69 ILE A CA 1
ATOM 580 C C . ILE A 1 69 ? -11.683 4.929 -34.649 1.00 54.16 69 ILE A C 1
ATOM 582 O O . ILE A 1 69 ? -10.750 5.192 -35.413 1.00 54.16 69 ILE A O 1
ATOM 586 N N . ASP A 1 70 ? -12.698 4.127 -34.937 1.00 52.72 70 ASP A N 1
ATOM 587 C CA . ASP A 1 70 ? -13.079 3.589 -36.229 1.00 52.72 70 ASP A CA 1
ATOM 588 C C . ASP A 1 70 ? -12.843 4.592 -37.373 1.00 52.72 70 ASP A C 1
ATOM 590 O O . ASP A 1 70 ? -13.200 5.773 -37.307 1.00 52.72 70 ASP A O 1
ATOM 594 N N . LYS A 1 71 ? -12.195 4.111 -38.433 1.00 53.66 71 LYS A N 1
ATOM 595 C CA . LYS A 1 71 ? -11.981 4.861 -39.670 1.00 53.66 71 LYS A CA 1
ATOM 596 C C .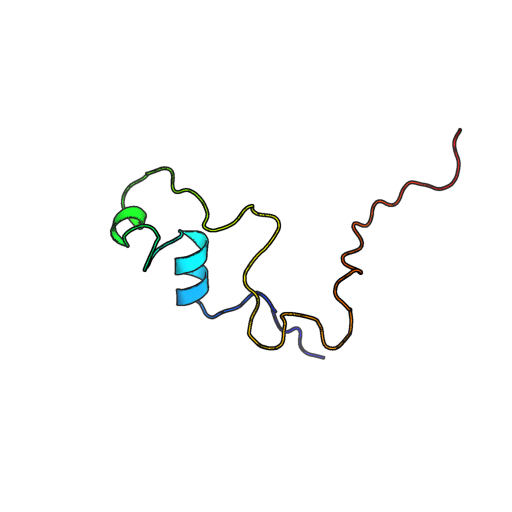 LYS A 1 71 ? -13.268 4.778 -40.493 1.00 53.66 71 LYS A C 1
ATOM 598 O O . LYS A 1 71 ? -13.634 3.682 -40.889 1.00 53.66 71 LYS A O 1
ATOM 603 N N . ASN A 1 72 ? -13.803 5.939 -40.882 1.00 51.09 72 ASN A N 1
ATOM 604 C CA . ASN A 1 72 ? -14.958 6.166 -41.772 1.00 51.09 72 ASN A CA 1
ATOM 605 C C . ASN A 1 72 ? -16.346 6.037 -41.120 1.00 51.09 72 ASN A C 1
ATOM 607 O O . ASN A 1 72 ? -16.945 4.975 -41.177 1.00 51.09 72 ASN A O 1
ATOM 611 N N . ASP A 1 73 ? -16.883 7.150 -40.607 1.00 52.28 73 ASP A N 1
ATOM 612 C CA . ASP A 1 73 ? -18.240 7.636 -40.935 1.00 52.28 73 ASP A CA 1
ATOM 613 C C . ASP A 1 73 ? -18.531 8.955 -40.185 1.00 52.28 73 ASP A C 1
ATOM 615 O O . ASP A 1 73 ? -19.001 8.935 -39.046 1.00 52.28 73 ASP A O 1
ATOM 619 N N . LEU A 1 74 ? -18.200 10.093 -40.827 1.00 43.34 74 LEU A N 1
ATOM 620 C CA . L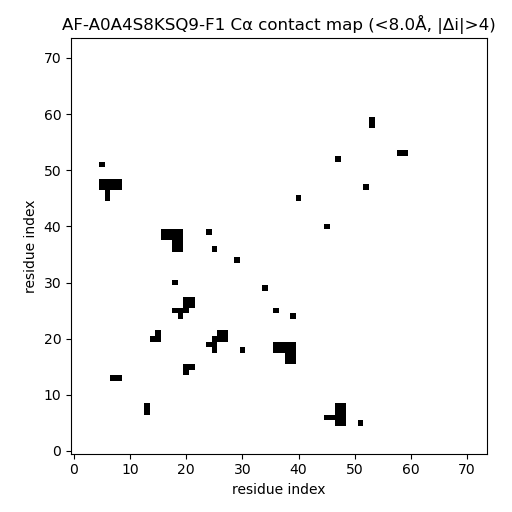EU A 1 74 ? -18.912 11.398 -40.869 1.00 43.34 74 LEU A CA 1
ATOM 621 C C . LEU A 1 74 ? -18.010 12.523 -41.404 1.00 43.34 74 LEU A C 1
ATOM 623 O O . LEU A 1 74 ? -16.991 12.847 -40.755 1.00 43.34 74 LEU A O 1
#

Radius of gyration: 17.61 Å; Cα contacts (8 Å, |Δi|>4): 44; chains: 1; bounding box: 32×29×54 Å

Solvent-accessible surface area (backbone atoms only — not comparable to full-atom values): 5196 Å² total; per-residue (Å²): 135,84,90,76,69,50,65,63,62,47,76,68,51,46,51,25,50,67,62,18,39,51,92,97,53,38,63,78,70,55,80,80,44,99,67,91,72,72,59,78,52,88,79,83,62,76,80,48,28,88,84,44,90,44,54,102,81,52,61,97,87,65,84,70,74,87,73,80,74,77,87,88,90,133